Protein AF-A0A943IN26-F1 (afdb_monomer_lite)

Secondary structure (DSSP, 8-state):
--TT-EEEE--SSTGGGT----S-EEEEEEEE-TTSS-EEEEE-SSS-EEEEE--GGG-SS---S----GGGGGGG---

pLDDT: mean 71.55, std 19.93, range [38.12, 96.69]

Sequence (79 aa):
MKVGDVLHLVPTLSEKIGLESKGTMPCRVVYIHPKGRFYVVEFGQTQRWREAFYPPEREGREYNQPVRDWTEKQKKRGT

Radius of gyration: 15.08 Å; chains: 1; bounding box: 33×21×52 Å

Foldseek 3Di:
DDQFDKDWAQDPCCVVVVHPRPFTDIWGFHAADPVQAWTKTWDDDPDIDIDIGHDPVVDPDDPPDRPPPPVVPVPPPDD

Structure (mmCIF, N/CA/C/O backbone):
data_AF-A0A943IN26-F1
#
_entry.id   AF-A0A943IN26-F1
#
loop_
_atom_site.group_PDB
_atom_site.id
_atom_site.type_symbol
_atom_site.label_atom_id
_atom_site.label_alt_id
_atom_site.label_comp_id
_atom_site.label_asym_id
_atom_site.label_entity_id
_atom_site.label_seq_id
_atom_site.pdbx_PDB_ins_code
_atom_site.Cartn_x
_atom_site.Cartn_y
_atom_site.Cartn_z
_atom_site.occupancy
_atom_site.B_iso_or_equiv
_atom_site.auth_seq_id
_atom_site.auth_comp_id
_atom_site.auth_asym_id
_atom_site.auth_atom_id
_atom_site.pdbx_PDB_model_num
ATOM 1 N N . MET A 1 1 ? -9.011 -8.839 1.140 1.00 81.88 1 MET A N 1
ATOM 2 C CA . MET A 1 1 ? -7.687 -8.215 1.318 1.00 81.88 1 MET A CA 1
ATOM 3 C C . MET A 1 1 ? -7.303 -8.288 2.787 1.00 81.88 1 MET A C 1
ATOM 5 O O . MET A 1 1 ? -8.070 -7.824 3.623 1.00 81.88 1 MET A O 1
ATOM 9 N N . LYS A 1 2 ? -6.145 -8.869 3.092 1.00 89.00 2 LYS A N 1
ATOM 10 C CA . LYS A 1 2 ? -5.504 -8.925 4.414 1.00 89.00 2 LYS A CA 1
ATOM 11 C C . LYS A 1 2 ? -4.042 -8.483 4.298 1.00 89.00 2 LYS A C 1
ATOM 13 O O . LYS A 1 2 ? -3.469 -8.483 3.210 1.00 89.00 2 LYS A O 1
ATOM 18 N N . VAL A 1 3 ? -3.430 -8.111 5.422 1.00 92.50 3 VAL A N 1
ATOM 19 C CA . VAL A 1 3 ? -1.984 -7.843 5.465 1.00 92.50 3 VAL A CA 1
ATOM 20 C C . VAL A 1 3 ? -1.233 -9.110 5.050 1.00 92.50 3 VAL A C 1
ATOM 22 O O . VAL A 1 3 ? -1.531 -10.203 5.526 1.00 92.50 3 VAL A O 1
ATOM 25 N N . GLY A 1 4 ? -0.271 -8.959 4.145 1.00 92.00 4 GLY A N 1
ATOM 26 C CA . GLY A 1 4 ? 0.490 -10.050 3.549 1.00 92.00 4 GLY A CA 1
ATOM 27 C C . GLY A 1 4 ? -0.005 -10.514 2.181 1.00 92.00 4 GLY A C 1
ATOM 28 O O . GLY A 1 4 ? 0.775 -11.165 1.490 1.00 92.00 4 GLY A O 1
ATOM 29 N N . ASP A 1 5 ? -1.227 -10.158 1.769 1.00 91.81 5 ASP A N 1
ATOM 30 C CA . ASP A 1 5 ? -1.717 -10.463 0.419 1.00 91.81 5 ASP A CA 1
ATOM 31 C C . ASP A 1 5 ? -0.850 -9.780 -0.647 1.00 91.81 5 ASP A C 1
ATOM 33 O O . ASP A 1 5 ? -0.344 -8.672 -0.441 1.00 91.81 5 ASP A O 1
ATOM 37 N N . VAL A 1 6 ? -0.716 -10.434 -1.802 1.00 91.69 6 VAL A N 1
ATOM 38 C CA . VAL A 1 6 ? -0.094 -9.857 -2.997 1.00 91.69 6 VAL A CA 1
ATOM 39 C C . VAL A 1 6 ? -1.194 -9.372 -3.934 1.00 91.69 6 VAL A C 1
ATOM 41 O O . VAL A 1 6 ? -2.072 -10.139 -4.324 1.00 91.69 6 VAL A O 1
ATOM 44 N N . LEU A 1 7 ? -1.140 -8.093 -4.285 1.00 89.56 7 LEU A N 1
ATOM 45 C CA . LEU A 1 7 ? -2.022 -7.439 -5.245 1.00 89.56 7 LEU A CA 1
ATOM 46 C C . LEU A 1 7 ? -1.225 -7.044 -6.487 1.00 89.56 7 LEU A C 1
ATOM 48 O O . LEU A 1 7 ? 0.001 -7.005 -6.457 1.00 89.56 7 LEU A O 1
ATOM 52 N N . HIS A 1 8 ? -1.932 -6.732 -7.567 1.00 88.31 8 HIS A N 1
ATOM 53 C CA . HIS A 1 8 ? -1.357 -6.201 -8.797 1.00 88.31 8 HIS A CA 1
ATOM 54 C C . HIS A 1 8 ? -1.945 -4.806 -9.008 1.00 88.31 8 HIS A C 1
ATOM 56 O O . HIS A 1 8 ? -3.113 -4.684 -9.368 1.00 88.31 8 HIS A O 1
ATOM 62 N N . LEU A 1 9 ? -1.154 -3.763 -8.738 1.00 86.31 9 LEU A N 1
ATOM 63 C CA . LEU A 1 9 ? -1.585 -2.361 -8.802 1.00 86.31 9 LEU A CA 1
ATOM 64 C C . LEU A 1 9 ? -0.651 -1.538 -9.689 1.00 86.31 9 LEU A C 1
ATOM 66 O O . LEU A 1 9 ? 0.516 -1.880 -9.869 1.00 86.31 9 LEU A O 1
ATOM 70 N N . VAL A 1 10 ? -1.172 -0.449 -10.250 1.00 85.50 10 VAL A N 1
ATOM 71 C CA . VAL A 1 10 ? -0.358 0.560 -10.937 1.00 85.50 10 VAL A CA 1
ATOM 72 C C . VAL A 1 10 ? 0.086 1.581 -9.882 1.00 85.50 10 VAL A C 1
ATOM 74 O O . VAL A 1 10 ? -0.784 2.200 -9.267 1.00 85.50 10 VAL A O 1
ATOM 77 N N . PRO A 1 11 ? 1.393 1.751 -9.619 1.00 82.06 11 PRO A N 1
ATOM 78 C CA . PRO A 1 11 ? 1.871 2.783 -8.705 1.00 82.06 11 PRO A CA 1
ATOM 79 C C . PRO A 1 11 ? 1.557 4.161 -9.276 1.00 82.06 11 PRO A C 1
ATOM 81 O O . PRO A 1 11 ? 1.763 4.385 -10.467 1.00 82.06 11 PRO A O 1
ATOM 84 N N . THR A 1 12 ? 1.132 5.107 -8.443 1.00 77.94 12 THR A N 1
ATOM 85 C CA . THR A 1 12 ? 0.967 6.500 -8.896 1.00 77.94 12 THR A CA 1
ATOM 86 C C . THR A 1 12 ? 2.281 7.277 -8.842 1.00 77.94 12 THR A C 1
ATOM 88 O O . THR A 1 12 ? 2.451 8.276 -9.539 1.00 77.94 12 THR A O 1
ATOM 91 N N . LEU A 1 13 ? 3.236 6.818 -8.027 1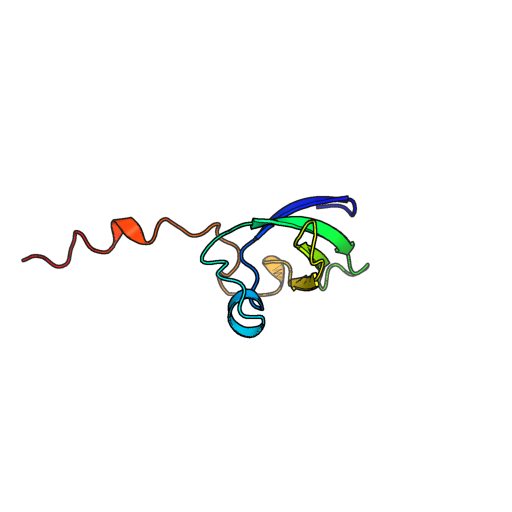.00 68.88 13 LEU A N 1
ATOM 92 C CA . LEU A 1 13 ? 4.533 7.471 -7.829 1.00 68.88 13 LEU A CA 1
ATOM 93 C C . LEU A 1 13 ? 5.634 7.000 -8.792 1.00 68.88 13 LEU A C 1
ATOM 95 O O . LEU A 1 13 ? 6.712 7.594 -8.778 1.00 68.88 13 LEU A O 1
ATOM 99 N N . SER A 1 14 ? 5.402 5.978 -9.625 1.00 61.06 14 SER A N 1
ATOM 100 C CA . SER A 1 14 ? 6.435 5.419 -10.516 1.00 61.06 14 SER A CA 1
ATOM 101 C C . SER A 1 14 ? 7.053 6.473 -11.438 1.00 61.06 14 SER A C 1
ATOM 103 O O . SER A 1 14 ? 8.276 6.596 -11.492 1.00 61.06 14 SER A O 1
ATOM 105 N N . GLU A 1 15 ? 6.219 7.308 -12.063 1.00 56.41 15 GLU A N 1
ATOM 106 C CA . GLU A 1 15 ? 6.668 8.389 -12.950 1.00 56.41 15 GLU A CA 1
ATO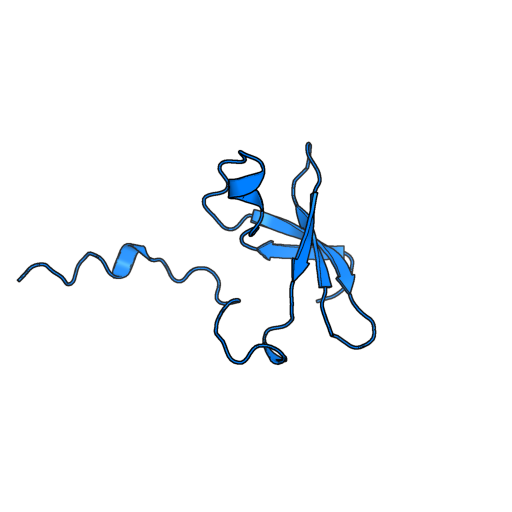M 107 C C . GLU A 1 15 ? 7.517 9.440 -12.219 1.00 56.41 15 GLU A C 1
ATOM 109 O O . GLU A 1 15 ? 8.452 9.996 -12.790 1.00 56.41 15 GLU A O 1
ATOM 114 N N . LYS A 1 16 ? 7.238 9.694 -10.933 1.00 54.44 16 LYS A N 1
ATOM 115 C CA . LYS A 1 16 ? 7.951 10.705 -10.134 1.00 54.44 16 LYS A CA 1
ATOM 116 C C . LYS A 1 16 ? 9.308 10.232 -9.622 1.00 54.44 16 LYS A C 1
ATOM 118 O O . LYS A 1 16 ? 10.148 11.066 -9.300 1.00 54.44 16 LYS A O 1
ATOM 123 N N . ILE A 1 17 ? 9.522 8.921 -9.532 1.00 57.62 17 ILE A N 1
ATOM 124 C CA . ILE A 1 17 ? 10.765 8.323 -9.016 1.00 57.62 17 ILE A CA 1
ATOM 125 C C . ILE A 1 17 ? 11.688 7.899 -10.182 1.00 57.62 17 ILE A C 1
ATOM 127 O O . ILE A 1 17 ? 12.734 7.295 -9.971 1.00 57.62 17 ILE A O 1
ATOM 131 N N . GLY A 1 18 ? 11.333 8.237 -11.430 1.00 55.94 18 GLY A N 1
ATOM 132 C CA . GLY A 1 18 ? 12.108 7.849 -12.613 1.00 55.94 18 GLY A CA 1
ATOM 133 C C . GLY A 1 18 ? 12.089 6.340 -12.869 1.00 55.94 18 GLY A C 1
ATOM 134 O O . GLY A 1 18 ? 12.971 5.816 -13.545 1.00 55.94 18 GLY A O 1
ATOM 135 N N . LEU A 1 19 ? 11.104 5.632 -12.308 1.00 62.16 19 LEU A N 1
ATOM 136 C CA . LEU A 1 19 ? 10.912 4.211 -12.540 1.00 62.16 19 LEU A CA 1
ATOM 137 C C . LEU A 1 19 ? 9.946 4.069 -13.718 1.00 62.16 19 LEU A C 1
ATOM 139 O O . LEU A 1 19 ? 8.807 4.526 -13.639 1.00 62.16 19 LEU A O 1
ATOM 143 N N . GLU A 1 20 ? 10.386 3.442 -14.810 1.00 57.22 20 GLU A N 1
ATOM 144 C CA . GLU A 1 20 ? 9.575 3.232 -16.021 1.00 57.22 20 GLU A CA 1
ATOM 145 C C . GLU A 1 20 ? 8.449 2.194 -15.821 1.00 57.22 20 GLU A C 1
ATOM 147 O O . GLU A 1 20 ? 8.253 1.279 -16.621 1.00 57.22 20 GLU A O 1
ATOM 152 N N . SER A 1 21 ? 7.677 2.297 -14.741 1.00 56.72 21 SER A N 1
ATOM 153 C CA . SER A 1 21 ? 6.536 1.425 -14.484 1.00 56.72 21 SER A CA 1
ATOM 154 C C . SER A 1 21 ? 5.341 1.879 -15.323 1.00 56.72 21 SER A C 1
ATOM 156 O O . SER A 1 21 ? 4.417 2.509 -14.815 1.00 56.72 21 SER A O 1
ATOM 158 N N . LYS A 1 22 ? 5.331 1.549 -16.617 1.00 58.03 22 LYS A N 1
ATOM 159 C CA . LYS A 1 22 ? 4.180 1.780 -17.514 1.00 58.03 22 LYS A CA 1
ATOM 160 C C . LYS A 1 22 ? 3.064 0.734 -17.353 1.00 58.03 22 LYS A C 1
ATOM 162 O O . LYS A 1 22 ? 2.376 0.410 -18.317 1.00 58.03 22 LYS A O 1
ATOM 167 N N . GLY A 1 23 ? 2.878 0.166 -16.160 1.00 72.06 23 GLY A N 1
ATOM 168 C CA . GLY A 1 23 ? 1.908 -0.909 -15.982 1.00 72.06 23 GLY A CA 1
ATOM 169 C C . GLY A 1 23 ? 1.728 -1.409 -14.557 1.00 72.06 23 GLY A C 1
ATOM 170 O O . GLY A 1 23 ? 2.379 -0.968 -13.609 1.00 72.06 23 GLY A O 1
ATOM 171 N N . THR A 1 24 ? 0.794 -2.346 -14.431 1.00 81.88 24 THR A N 1
ATOM 172 C CA . THR A 1 24 ? 0.468 -3.016 -13.178 1.00 81.88 24 THR A CA 1
ATOM 173 C C . THR A 1 24 ? 1.655 -3.849 -12.699 1.00 81.88 24 THR A C 1
ATOM 175 O O . THR A 1 24 ? 2.221 -4.627 -13.463 1.00 81.88 24 THR A O 1
ATOM 178 N N . MET A 1 25 ? 2.016 -3.718 -11.425 1.00 84.38 25 MET A N 1
ATOM 179 C CA . MET A 1 25 ? 3.101 -4.472 -10.804 1.00 84.38 25 MET A CA 1
ATOM 180 C C . MET A 1 25 ? 2.656 -5.151 -9.508 1.00 84.38 25 MET A C 1
ATOM 182 O O . MET A 1 25 ? 1.738 -4.667 -8.836 1.00 84.38 25 MET A O 1
ATOM 186 N N . PRO A 1 26 ? 3.290 -6.283 -9.151 1.00 88.88 26 PRO A N 1
ATOM 187 C CA . PRO A 1 26 ? 2.994 -6.965 -7.907 1.00 88.88 26 PRO A CA 1
ATOM 188 C C . PRO A 1 26 ? 3.409 -6.103 -6.710 1.00 88.88 26 PRO A C 1
ATOM 190 O O . PRO A 1 26 ? 4.501 -5.532 -6.673 1.00 88.88 26 PRO A O 1
ATOM 193 N N . CYS A 1 27 ? 2.546 -6.052 -5.704 1.00 90.69 27 CYS A N 1
ATOM 194 C CA . CYS A 1 27 ? 2.773 -5.337 -4.457 1.00 90.69 27 CYS A CA 1
ATOM 195 C C . CYS A 1 27 ? 2.202 -6.109 -3.275 1.00 90.69 27 CYS A C 1
ATOM 197 O O . CYS A 1 27 ? 1.197 -6.807 -3.404 1.00 90.69 27 CYS A O 1
ATOM 199 N N . ARG A 1 28 ? 2.813 -5.965 -2.100 1.00 94.88 28 ARG A N 1
ATOM 200 C CA . ARG A 1 28 ? 2.363 -6.649 -0.884 1.00 94.88 28 ARG A CA 1
ATOM 201 C C . ARG A 1 28 ? 1.609 -5.691 0.022 1.00 94.88 28 ARG A C 1
ATOM 203 O O . ARG A 1 28 ? 2.112 -4.615 0.324 1.00 94.88 28 ARG A O 1
ATOM 210 N N . VAL A 1 29 ? 0.443 -6.093 0.518 1.00 94.38 29 VAL A N 1
ATOM 211 C CA . VAL A 1 29 ? -0.296 -5.319 1.524 1.00 94.38 29 VAL A CA 1
ATOM 212 C C . VAL A 1 29 ? 0.475 -5.359 2.839 1.00 94.38 29 VAL A C 1
ATOM 214 O O . VAL A 1 29 ? 0.676 -6.428 3.415 1.00 94.38 29 VAL A O 1
ATOM 217 N N . VAL A 1 30 ? 0.895 -4.197 3.330 1.00 96.69 30 VAL A N 1
ATOM 218 C CA . VAL A 1 30 ? 1.661 -4.069 4.581 1.00 96.69 30 VAL A CA 1
ATOM 219 C C . VAL A 1 30 ? 0.841 -3.461 5.712 1.00 96.69 30 VAL A C 1
ATOM 221 O O . VAL A 1 30 ? 1.171 -3.653 6.878 1.00 96.69 30 VAL A O 1
ATOM 224 N N . TYR A 1 31 ? -0.252 -2.766 5.391 1.00 96.00 31 TYR A N 1
ATOM 225 C CA . TYR A 1 31 ? -1.145 -2.180 6.385 1.00 96.00 31 TYR A CA 1
ATOM 226 C C . TYR A 1 31 ? -2.567 -2.045 5.847 1.00 96.00 31 TYR A C 1
ATOM 228 O O . TYR A 1 31 ? -2.773 -1.721 4.679 1.00 96.00 31 TYR A O 1
ATOM 236 N N . ILE A 1 32 ? -3.550 -2.241 6.723 1.00 94.44 32 ILE A N 1
ATOM 237 C CA . ILE A 1 32 ? -4.958 -1.945 6.460 1.00 94.44 32 ILE A CA 1
ATOM 238 C C . ILE A 1 32 ? -5.451 -1.076 7.608 1.00 94.44 32 ILE A C 1
ATOM 240 O O . ILE A 1 32 ? -5.335 -1.459 8.773 1.00 94.44 32 ILE A O 1
ATOM 244 N N . HIS A 1 33 ? -6.006 0.094 7.293 1.00 92.81 33 HIS A N 1
ATOM 245 C CA . HIS A 1 33 ? -6.566 0.960 8.321 1.00 92.81 33 HIS A CA 1
ATOM 246 C C . HIS A 1 33 ? -7.734 0.243 9.025 1.00 92.81 33 HIS A C 1
ATOM 248 O O . HIS A 1 33 ? -8.626 -0.251 8.335 1.00 92.81 33 HIS A O 1
ATOM 254 N N . PRO A 1 34 ? -7.821 0.240 10.370 1.00 90.62 34 PRO A N 1
ATOM 255 C CA . PRO A 1 34 ? -8.797 -0.572 11.112 1.00 90.62 34 PRO A CA 1
ATOM 256 C C . PRO A 1 34 ? -10.258 -0.229 10.788 1.00 90.62 34 PRO A C 1
ATOM 258 O O . PRO A 1 34 ? -11.133 -1.080 10.846 1.00 90.62 34 PRO A O 1
ATOM 261 N N . LYS A 1 35 ? -10.524 1.023 10.396 1.00 88.81 35 LYS A N 1
ATOM 262 C CA . LYS A 1 35 ? -11.842 1.483 9.911 1.00 88.81 35 LYS A CA 1
ATOM 263 C C . LYS A 1 35 ? -12.039 1.363 8.387 1.00 88.81 35 LYS A C 1
ATOM 265 O O . LYS A 1 35 ? -12.867 2.084 7.843 1.00 88.81 35 LYS A O 1
ATOM 270 N N . GLY A 1 36 ? -11.205 0.594 7.683 1.00 85.44 36 GLY A N 1
ATOM 271 C CA . GLY A 1 36 ? -11.294 0.396 6.229 1.00 85.44 36 GLY A CA 1
ATOM 272 C C . GLY A 1 36 ? -11.149 1.678 5.404 1.00 85.44 36 GLY A C 1
ATOM 273 O O . GLY A 1 36 ? -11.813 1.838 4.389 1.00 85.44 36 GLY A O 1
ATOM 274 N N . ARG A 1 37 ? -10.343 2.645 5.865 1.00 87.19 37 ARG A N 1
ATOM 275 C CA . ARG A 1 37 ? -10.249 3.969 5.219 1.00 87.19 37 ARG A CA 1
ATOM 276 C C . ARG A 1 37 ? -9.314 3.984 4.022 1.00 87.19 37 ARG A C 1
ATOM 278 O O . ARG A 1 37 ? -9.629 4.622 3.030 1.00 87.19 37 ARG A O 1
ATOM 285 N N . PHE A 1 38 ? 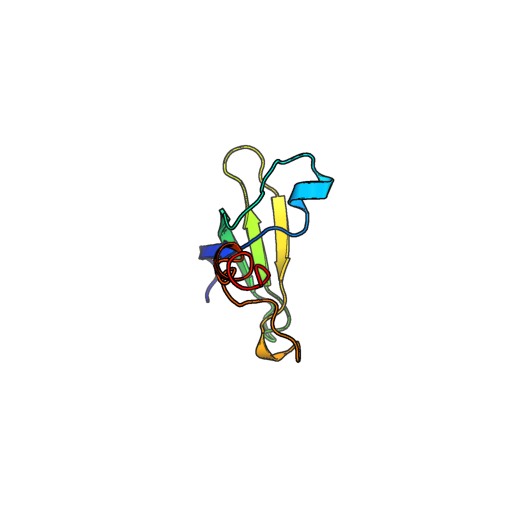-8.178 3.324 4.174 1.00 91.38 38 PHE A N 1
ATOM 286 C CA . PHE A 1 38 ? -7.115 3.167 3.195 1.00 91.38 38 PHE A CA 1
ATOM 287 C C . PHE A 1 38 ? -6.325 1.909 3.558 1.00 91.38 38 PHE A C 1
ATOM 289 O O . PHE A 1 38 ? -6.458 1.361 4.662 1.00 91.38 38 PHE A O 1
ATOM 296 N 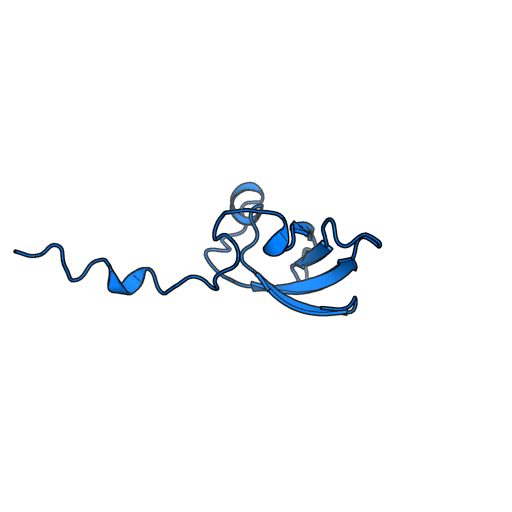N . TYR A 1 39 ? -5.494 1.460 2.639 1.00 93.50 39 TYR A N 1
ATOM 297 C CA . TYR A 1 39 ? -4.531 0.393 2.846 1.00 93.50 39 TYR A CA 1
ATOM 298 C C . TYR A 1 39 ? -3.198 0.814 2.244 1.00 93.50 39 TYR A C 1
ATOM 300 O O . TYR A 1 39 ? -3.157 1.659 1.357 1.00 93.50 39 TYR A O 1
ATOM 308 N N . VAL A 1 40 ? -2.104 0.266 2.759 1.00 94.50 40 VAL A N 1
ATOM 309 C CA . VAL A 1 40 ? -0.761 0.555 2.256 1.00 94.50 40 VAL A CA 1
ATOM 310 C C . VAL A 1 40 ? -0.209 -0.706 1.633 1.00 94.50 40 VAL A C 1
ATOM 312 O O . VAL A 1 40 ? -0.243 -1.781 2.244 1.00 94.50 40 VAL A O 1
ATOM 315 N N . VAL A 1 41 ? 0.320 -0.554 0.428 1.00 93.50 41 VAL A N 1
ATOM 316 C CA . VAL A 1 41 ? 1.056 -1.597 -0.274 1.00 93.50 41 VAL A CA 1
ATOM 317 C C . VAL A 1 41 ? 2.520 -1.212 -0.378 1.00 93.50 41 VAL A C 1
ATOM 319 O O . VAL A 1 41 ? 2.878 -0.036 -0.334 1.00 93.50 41 VAL A O 1
ATOM 322 N N . GLU A 1 42 ? 3.367 -2.218 -0.504 1.00 93.44 42 GLU A N 1
ATOM 323 C CA . GLU A 1 42 ? 4.784 -2.058 -0.768 1.00 93.44 42 GLU A CA 1
ATOM 324 C C . GLU A 1 42 ? 5.111 -2.640 -2.139 1.00 93.44 42 GLU A C 1
ATOM 326 O O . GLU A 1 42 ? 4.763 -3.788 -2.435 1.00 93.44 42 GLU A O 1
ATOM 331 N N . PHE A 1 43 ? 5.760 -1.828 -2.963 1.00 89.12 43 PHE A N 1
ATOM 332 C CA . PHE A 1 43 ? 6.236 -2.179 -4.292 1.00 89.12 43 PHE A CA 1
ATOM 333 C C . PHE A 1 43 ? 7.751 -2.369 -4.286 1.00 89.12 43 PHE A C 1
ATOM 335 O O . PHE A 1 43 ? 8.453 -1.839 -3.424 1.00 89.12 43 PHE A O 1
ATOM 342 N N . GLY A 1 44 ? 8.240 -3.076 -5.305 1.00 80.69 44 GLY A N 1
ATOM 343 C CA . GLY A 1 44 ? 9.663 -3.292 -5.534 1.00 80.69 44 GLY A CA 1
ATOM 344 C C . GLY A 1 44 ? 10.260 -4.387 -4.647 1.00 80.69 44 GLY A C 1
ATOM 345 O O . GLY A 1 44 ? 9.860 -4.596 -3.505 1.00 80.69 44 GLY A O 1
ATOM 346 N N . GLN A 1 45 ? 11.231 -5.117 -5.196 1.00 72.69 45 GLN A N 1
ATOM 347 C CA . GLN A 1 45 ? 12.006 -6.116 -4.449 1.00 72.69 45 GLN A CA 1
ATOM 348 C C . GLN A 1 45 ? 13.336 -5.530 -3.961 1.00 72.69 45 GLN A C 1
ATOM 350 O O . GLN A 1 45 ? 13.697 -5.710 -2.801 1.00 72.69 45 GLN A O 1
ATOM 355 N N . THR A 1 46 ? 14.027 -4.787 -4.831 1.00 74.12 46 THR A N 1
ATOM 356 C CA . THR A 1 46 ? 15.346 -4.194 -4.552 1.00 74.12 46 THR A CA 1
ATOM 357 C C . THR A 1 46 ? 15.241 -2.771 -4.006 1.00 74.12 46 THR A C 1
ATOM 359 O O . THR A 1 46 ? 15.847 -2.454 -2.990 1.00 74.12 46 THR A O 1
ATOM 362 N N . GLN A 1 47 ? 14.445 -1.917 -4.654 1.00 78.12 47 GLN A N 1
ATOM 363 C CA . GLN A 1 47 ? 14.127 -0.565 -4.188 1.00 78.12 47 GLN A CA 1
ATOM 364 C C . GLN A 1 47 ? 12.680 -0.582 -3.712 1.00 78.12 47 GLN A C 1
ATOM 366 O O . GLN A 1 47 ? 11.767 -0.631 -4.532 1.00 78.12 47 GLN A O 1
ATOM 371 N N . ARG A 1 48 ? 12.476 -0.650 -2.394 1.00 85.56 48 ARG A N 1
ATOM 372 C CA . ARG A 1 48 ? 11.142 -0.792 -1.801 1.00 85.56 48 ARG A CA 1
ATOM 373 C C . ARG A 1 48 ? 10.550 0.582 -1.535 1.00 85.56 48 ARG A C 1
ATOM 375 O O . ARG A 1 48 ? 11.160 1.383 -0.831 1.00 85.56 48 ARG A O 1
ATOM 382 N N . TRP A 1 49 ? 9.347 0.831 -2.035 1.00 88.00 49 TRP A N 1
ATOM 383 C CA . TRP A 1 49 ? 8.574 2.019 -1.671 1.00 88.00 49 TRP A CA 1
ATOM 384 C C . TRP A 1 49 ? 7.150 1.634 -1.298 1.00 88.00 49 TRP A C 1
ATOM 386 O O . TRP A 1 49 ? 6.668 0.550 -1.631 1.00 88.00 49 TRP A O 1
ATOM 396 N N . ARG A 1 50 ? 6.486 2.519 -0.557 1.00 91.62 50 ARG A N 1
ATOM 397 C CA . ARG A 1 50 ? 5.141 2.287 -0.034 1.00 91.62 50 ARG A CA 1
ATOM 398 C C . ARG A 1 50 ? 4.189 3.347 -0.523 1.00 91.62 50 ARG A C 1
ATOM 400 O O . ARG A 1 50 ? 4.543 4.520 -0.588 1.00 91.62 50 ARG A O 1
ATOM 407 N N . GLU A 1 51 ? 2.971 2.921 -0.804 1.00 90.19 51 GLU A N 1
ATOM 408 C CA . GLU A 1 51 ? 1.929 3.795 -1.310 1.00 90.19 51 GLU A CA 1
ATOM 409 C C . GLU A 1 51 ? 0.592 3.444 -0.661 1.00 90.19 51 GLU A C 1
ATOM 411 O O . GLU A 1 51 ? 0.286 2.271 -0.424 1.00 90.19 51 GLU A O 1
ATOM 416 N N . ALA A 1 52 ? -0.174 4.477 -0.315 1.00 91.62 52 ALA A N 1
ATOM 417 C CA . ALA A 1 52 ? -1.486 4.332 0.291 1.00 91.62 52 ALA A CA 1
ATOM 418 C C . ALA A 1 52 ? -2.570 4.417 -0.787 1.00 91.62 52 ALA A C 1
ATOM 420 O O . ALA A 1 52 ? -2.617 5.378 -1.547 1.00 91.62 52 ALA A O 1
ATOM 421 N N . PHE A 1 53 ? -3.463 3.434 -0.799 1.00 88.12 53 PHE A N 1
ATOM 422 C CA . PHE A 1 53 ? -4.604 3.350 -1.700 1.00 88.12 53 PHE A CA 1
ATOM 423 C C . PHE A 1 53 ? -5.912 3.397 -0.914 1.00 88.12 53 PHE A C 1
ATOM 425 O O . PHE A 1 53 ? -5.999 2.930 0.228 1.00 88.12 53 PHE A O 1
ATOM 432 N N . TYR A 1 54 ? -6.956 3.926 -1.545 1.00 87.00 54 TYR A N 1
ATOM 433 C CA . TYR A 1 54 ? -8.303 3.967 -0.989 1.00 87.00 54 TYR A CA 1
ATOM 434 C C . TYR A 1 54 ? -9.133 2.785 -1.518 1.00 87.00 54 TYR A C 1
ATOM 436 O O . TYR A 1 54 ? -8.977 2.390 -2.675 1.00 87.00 54 TYR A O 1
ATOM 444 N N . PRO A 1 55 ? -9.990 2.154 -0.691 1.00 79.75 55 PRO A N 1
ATOM 445 C CA . PRO A 1 55 ? -10.912 1.136 -1.174 1.00 79.75 55 PRO A CA 1
ATOM 446 C C . PRO A 1 55 ? -11.939 1.751 -2.135 1.00 79.75 55 PRO A C 1
ATOM 448 O O . PRO A 1 55 ? -12.392 2.871 -1.885 1.00 79.75 55 PRO A O 1
ATOM 451 N N . PRO A 1 56 ? -12.377 1.007 -3.165 1.00 66.69 56 PRO A N 1
ATOM 452 C CA . PRO A 1 56 ? -13.293 1.520 -4.186 1.00 66.69 56 PRO A CA 1
ATOM 453 C C . PRO A 1 56 ? -14.632 2.012 -3.612 1.00 66.69 56 PRO A C 1
ATOM 455 O O . PRO A 1 56 ? -15.191 2.972 -4.119 1.00 66.69 56 PRO A O 1
ATOM 458 N N . GLU A 1 57 ? -15.115 1.433 -2.507 1.00 58.88 57 GLU A N 1
ATOM 459 C CA . GLU A 1 57 ? -16.382 1.814 -1.850 1.00 58.88 57 GLU A CA 1
ATOM 460 C C . GLU A 1 57 ? -16.408 3.270 -1.335 1.00 58.88 57 GLU A C 1
ATOM 462 O O . GLU A 1 57 ? -17.468 3.836 -1.088 1.00 58.88 57 GLU A O 1
ATOM 467 N N . ARG A 1 58 ? -15.241 3.898 -1.132 1.00 50.53 58 ARG A N 1
ATOM 468 C CA . ARG A 1 58 ? -15.144 5.289 -0.655 1.00 50.53 58 ARG A CA 1
ATOM 469 C C . ARG A 1 58 ? -15.041 6.318 -1.766 1.00 50.53 58 ARG A C 1
ATOM 471 O O . ARG A 1 58 ? -15.195 7.507 -1.494 1.00 50.53 58 ARG A O 1
ATOM 478 N N . GLU A 1 59 ? -14.772 5.882 -2.984 1.00 47.09 59 GLU A N 1
ATOM 479 C CA . GLU A 1 59 ? -14.491 6.765 -4.098 1.00 47.09 59 GLU A CA 1
ATOM 480 C C . GLU A 1 59 ? -15.521 6.472 -5.178 1.00 47.09 59 GLU A C 1
ATOM 482 O O . GLU A 1 59 ? -15.457 5.457 -5.864 1.00 47.09 59 GLU A O 1
ATOM 487 N N . GLY A 1 60 ? -16.498 7.367 -5.332 1.00 43.62 60 GLY A N 1
ATOM 488 C CA . GLY A 1 60 ? -17.513 7.313 -6.388 1.00 43.62 60 GLY A CA 1
ATOM 489 C C . GLY A 1 60 ? -16.956 7.419 -7.818 1.00 43.62 60 GLY A C 1
ATOM 490 O O . G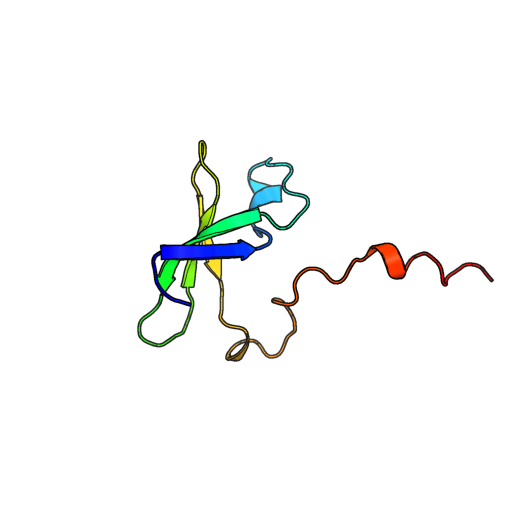LY A 1 60 ? -17.647 7.935 -8.689 1.00 43.62 60 GLY A O 1
ATOM 491 N N . ARG A 1 61 ? -15.718 6.977 -8.076 1.00 41.56 61 ARG A N 1
ATOM 492 C CA . ARG A 1 61 ? -15.096 6.829 -9.390 1.00 41.56 61 ARG A CA 1
ATOM 493 C C . ARG A 1 61 ? -14.109 5.661 -9.401 1.00 41.56 61 ARG A C 1
ATOM 495 O O . ARG A 1 61 ? -13.057 5.705 -8.781 1.00 41.56 61 ARG A O 1
ATOM 502 N N . GLU A 1 62 ? -14.475 4.627 -10.146 1.00 46.47 62 GLU A N 1
ATOM 503 C CA . GLU A 1 62 ? -13.684 3.958 -11.191 1.00 46.47 62 GLU A CA 1
ATOM 504 C C . GLU A 1 62 ? -12.151 4.204 -11.245 1.00 46.47 62 GLU A C 1
ATOM 506 O O . GLU A 1 62 ? -11.633 4.615 -12.275 1.00 46.47 62 GLU A O 1
ATOM 511 N N . TYR A 1 63 ? -11.395 3.930 -10.177 1.00 47.59 63 TYR A N 1
ATOM 512 C CA . TYR A 1 63 ? -9.915 3.934 -10.225 1.00 47.59 63 TYR A CA 1
ATOM 513 C C . TYR A 1 63 ? -9.275 2.562 -10.011 1.00 47.59 63 TYR A C 1
ATOM 515 O O . TYR A 1 63 ? -8.071 2.410 -10.187 1.00 47.59 63 TYR A O 1
ATOM 523 N N . ASN A 1 64 ? -10.075 1.543 -9.687 1.00 48.50 64 ASN A N 1
ATOM 524 C CA . ASN A 1 64 ? -9.574 0.207 -9.361 1.00 48.50 64 ASN A CA 1
ATOM 525 C C . ASN A 1 64 ? -10.078 -0.883 -10.321 1.00 48.50 64 ASN A C 1
ATOM 527 O O . ASN A 1 64 ? -10.192 -2.046 -9.937 1.00 48.50 64 ASN A O 1
ATOM 531 N N . GLN A 1 65 ? -10.404 -0.521 -11.568 1.00 44.56 65 GLN A N 1
ATOM 532 C CA . GLN A 1 65 ? -10.442 -1.531 -12.624 1.00 44.56 65 GLN A CA 1
ATOM 533 C C . GLN A 1 65 ? -8.989 -1.867 -12.992 1.00 44.56 65 GLN A C 1
ATOM 535 O O . GLN A 1 65 ? -8.213 -0.937 -13.231 1.00 44.56 65 GLN A O 1
ATOM 540 N N . PRO A 1 66 ? -8.596 -3.157 -13.060 1.00 41.44 66 PRO A N 1
ATOM 541 C CA . PRO A 1 66 ? -7.377 -3.518 -13.774 1.00 41.44 66 PRO A CA 1
ATOM 542 C C . PRO A 1 66 ? -7.494 -2.887 -15.156 1.00 41.44 66 PRO A C 1
ATOM 544 O O . PRO A 1 66 ? -8.567 -2.976 -15.756 1.00 41.44 66 PRO A O 1
ATOM 547 N N . VAL A 1 67 ? -6.447 -2.173 -15.581 1.00 47.44 67 VAL A N 1
ATOM 548 C CA . VAL A 1 67 ? -6.403 -1.389 -16.820 1.00 47.44 67 VAL A CA 1
ATOM 549 C C . VAL A 1 67 ? -7.141 -2.164 -17.905 1.00 47.44 67 VAL A C 1
ATOM 551 O O . VAL A 1 67 ? -6.635 -3.166 -18.402 1.00 47.44 67 VAL A O 1
ATOM 554 N N . ARG A 1 68 ? -8.375 -1.752 -18.222 1.00 42.44 68 ARG A N 1
ATOM 555 C CA . ARG A 1 68 ? -9.055 -2.261 -19.405 1.00 42.44 68 ARG A CA 1
ATOM 556 C C . ARG A 1 68 ? -8.171 -1.836 -20.559 1.00 42.44 68 ARG A C 1
ATOM 558 O O . ARG A 1 68 ? -8.038 -0.639 -20.804 1.00 42.44 68 ARG A O 1
ATOM 565 N N . ASP A 1 69 ? -7.514 -2.830 -21.141 1.00 44.88 69 ASP A N 1
ATOM 566 C CA . ASP A 1 69 ? -6.743 -2.834 -22.376 1.00 44.88 69 ASP A CA 1
ATOM 567 C C . ASP A 1 69 ? -7.053 -1.592 -23.239 1.00 44.88 69 ASP A C 1
ATOM 569 O O . ASP A 1 69 ? -8.009 -1.549 -24.016 1.00 44.88 69 ASP A O 1
ATOM 573 N N . TRP A 1 70 ? -6.271 -0.517 -23.067 1.00 39.88 70 TRP A N 1
ATOM 574 C CA . TRP A 1 70 ? -6.437 0.733 -23.833 1.00 39.88 70 TRP A CA 1
ATOM 575 C C . TRP A 1 70 ? -6.206 0.522 -25.341 1.00 39.88 70 TRP A C 1
ATOM 577 O O . TRP A 1 70 ? -6.533 1.379 -26.166 1.00 39.88 70 TRP A O 1
ATOM 587 N N . THR A 1 71 ? -5.682 -0.644 -25.702 1.00 44.84 71 THR A N 1
ATOM 588 C CA . THR A 1 71 ? -5.382 -1.135 -27.042 1.00 44.84 71 THR A CA 1
ATOM 589 C C . THR A 1 71 ? -6.625 -1.417 -27.898 1.00 44.84 71 THR A C 1
ATOM 591 O O . THR A 1 71 ? -6.511 -1.420 -29.122 1.00 44.84 71 THR A O 1
ATOM 594 N N . GLU A 1 72 ? -7.835 -1.521 -27.333 1.00 43.34 72 GLU A N 1
ATOM 595 C CA . GLU A 1 72 ? -9.057 -1.699 -28.145 1.00 43.34 72 GLU A CA 1
ATOM 596 C C . GLU A 1 72 ? -9.670 -0.395 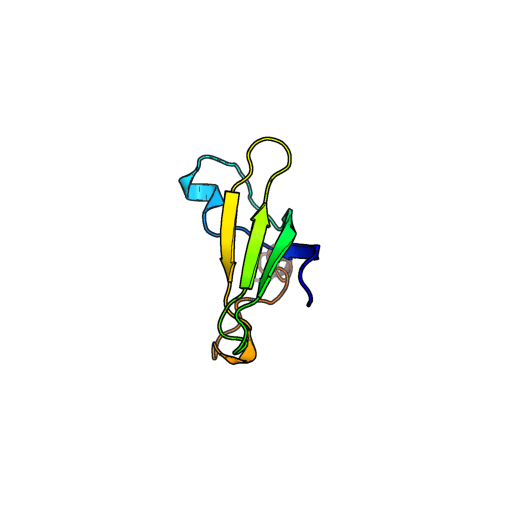-28.691 1.00 43.34 72 GLU A C 1
ATOM 598 O O . GLU A 1 72 ? -10.429 -0.425 -29.665 1.00 43.34 72 GLU A O 1
ATOM 603 N N . LYS A 1 73 ? -9.347 0.781 -28.132 1.00 38.12 73 LYS A N 1
ATOM 604 C CA . LYS A 1 73 ? -10.021 2.039 -28.526 1.00 38.12 73 LYS A CA 1
ATOM 605 C C . LYS A 1 73 ? -9.453 2.720 -29.777 1.00 38.12 73 LYS A C 1
ATOM 607 O O . LYS A 1 73 ? -10.127 3.576 -30.348 1.00 38.12 73 LYS A O 1
ATOM 612 N N . GLN A 1 74 ? -8.264 2.344 -30.247 1.00 46.56 74 GLN A N 1
ATOM 613 C CA . GLN A 1 74 ? -7.633 2.981 -31.417 1.00 46.56 74 GLN A CA 1
ATOM 614 C C . GLN A 1 74 ? -8.140 2.436 -32.770 1.00 46.56 74 GLN A C 1
ATOM 616 O O . GLN A 1 74 ? -7.951 3.087 -33.792 1.00 46.56 74 GLN A O 1
ATOM 621 N N . LYS A 1 75 ? -8.862 1.303 -32.810 1.00 45.34 75 LYS A N 1
ATOM 622 C CA . LYS A 1 75 ? -9.324 0.690 -34.076 1.00 45.34 75 LYS A CA 1
ATOM 623 C C . LYS A 1 75 ? -10.660 1.233 -34.616 1.00 45.34 75 LYS A C 1
ATOM 625 O O . LYS A 1 75 ? -11.094 0.817 -35.683 1.00 45.34 75 LYS A O 1
ATOM 630 N N . LYS A 1 76 ? -11.327 2.160 -33.913 1.00 48.38 76 LYS A N 1
ATOM 631 C CA . LYS A 1 76 ? -12.647 2.711 -34.310 1.00 48.38 76 LYS A CA 1
ATOM 632 C C . LYS A 1 76 ? -12.651 4.203 -34.676 1.00 48.38 76 LYS A C 1
ATOM 634 O O . LYS A 1 76 ? -13.709 4.819 -34.694 1.00 48.38 76 LYS A O 1
ATOM 639 N N . ARG A 1 77 ? -11.491 4.797 -34.979 1.00 44.53 77 ARG A N 1
ATOM 640 C CA . ARG A 1 77 ? -11.391 6.164 -35.539 1.00 44.53 77 ARG A CA 1
ATOM 641 C C . ARG A 1 77 ? -10.746 6.179 -36.929 1.00 44.53 77 ARG A C 1
ATOM 643 O O . ARG A 1 77 ? -9.988 7.085 -37.249 1.00 44.53 77 ARG A O 1
ATOM 650 N N . GLY A 1 78 ? -11.025 5.149 -37.722 1.00 49.44 78 GLY A N 1
ATOM 651 C CA . GLY A 1 78 ? -10.730 5.107 -39.150 1.00 49.44 78 GLY A CA 1
ATOM 652 C C . GLY A 1 78 ? -12.031 4.964 -39.926 1.00 49.44 78 GLY A C 1
ATOM 653 O O . GLY A 1 78 ? -12.451 3.846 -40.218 1.00 49.44 78 GLY A O 1
ATOM 654 N N . THR A 1 79 ? -12.701 6.079 -40.193 1.00 41.00 79 THR A N 1
ATOM 655 C CA . THR A 1 79 ? -13.672 6.232 -41.283 1.00 41.00 79 THR A CA 1
ATOM 656 C C . THR A 1 79 ? -13.650 7.686 -41.712 1.00 41.00 79 THR A C 1
ATOM 658 O O . THR A 1 79 ? -13.630 8.543 -40.798 1.00 41.00 79 THR A O 1
#